Protein AF-A0A6V8P0N3-F1 (afdb_monomer_lite)

Radius of gyration: 27.28 Å; chains: 1; bounding box: 87×33×45 Å

InterPro domains:
  IPR052910 ABC Transporter and Purine-Binding [PTHR43208] (8-91)

Foldseek 3Di:
DDPDPVVVVVVVVVVVVVVVVVVPPDDDDDDDDDDDDDDDDDDDDDPPDPDLQADEDEDDDPDDCPPVDDNVVVVVVVVVVCVVDVSYDYD

pLDDT: mean 80.97, std 15.11, range [46.12, 98.31]

Sequence (91 aa):
MFPSSNRLWQLASLVILIALVAVACVPPVEEVPAPVEPVEPVEPVEPPEPVERKLKAAWIYVGPIGDLGWTHAHNEGRLYVEELFPWLETV

Organism: NCBI:txid2754717

Secondary structure (DSSP, 8-state):
-PPPHHHHHHHHHHHHHHHHHHTT--------PPPPPPPPPPP-PPPPP----PEEE----SS-GGGSSHHHHHHHHHHHHHHH-TTEEE-

Structure (mmCIF, N/CA/C/O backbone):
data_AF-A0A6V8P0N3-F1
#
_entry.id   AF-A0A6V8P0N3-F1
#
loop_
_atom_site.group_PDB
_atom_site.id
_atom_site.type_symbol
_atom_site.label_atom_id
_atom_site.label_alt_id
_atom_site.label_comp_id
_atom_site.label_asym_id
_atom_site.label_entity_id
_atom_site.label_seq_id
_atom_site.pdbx_PDB_ins_code
_atom_site.Cartn_x
_atom_site.Cartn_y
_atom_site.Cartn_z
_atom_site.occupancy
_atom_site.B_iso_or_equiv
_atom_site.auth_seq_id
_atom_site.auth_comp_id
_atom_site.auth_asym_id
_atom_site.auth_atom_id
_atom_site.pdbx_PDB_model_num
ATOM 1 N N . MET A 1 1 ? 51.987 9.782 32.292 1.00 46.12 1 MET A N 1
ATOM 2 C CA . MET A 1 1 ? 51.035 8.668 32.091 1.00 46.12 1 MET A CA 1
ATOM 3 C C . MET A 1 1 ? 50.002 9.131 31.064 1.00 46.12 1 MET A C 1
ATOM 5 O O . MET A 1 1 ? 49.023 9.756 31.443 1.00 46.12 1 MET A O 1
ATOM 9 N N . PHE A 1 2 ? 50.278 8.964 29.767 1.00 49.59 2 PHE A N 1
ATOM 10 C CA . PHE A 1 2 ? 49.371 9.396 28.694 1.00 49.59 2 PHE A CA 1
ATOM 11 C C . PHE A 1 2 ? 48.322 8.295 28.452 1.00 49.59 2 PHE A C 1
ATOM 13 O O . PHE A 1 2 ? 48.722 7.158 28.196 1.00 49.59 2 PHE A O 1
ATOM 20 N N . PRO A 1 3 ? 47.009 8.567 28.575 1.00 54.22 3 PRO A N 1
ATOM 21 C CA . PRO A 1 3 ? 45.986 7.572 28.272 1.00 54.22 3 PRO A CA 1
ATOM 22 C C . PRO A 1 3 ? 46.018 7.252 26.770 1.00 54.22 3 PRO A C 1
ATOM 24 O O . PRO A 1 3 ? 46.117 8.155 25.942 1.00 54.22 3 PRO A O 1
ATOM 27 N N . SER A 1 4 ? 45.978 5.965 26.417 1.00 65.50 4 SER A N 1
ATOM 28 C CA . SER A 1 4 ? 46.020 5.513 25.023 1.00 65.50 4 SER A CA 1
ATOM 29 C C . SER A 1 4 ? 44.855 6.100 24.217 1.00 65.50 4 SER A C 1
ATOM 31 O O . SER A 1 4 ? 43.723 6.164 24.698 1.00 65.50 4 SER A O 1
ATOM 33 N N . SER A 1 5 ? 45.130 6.518 22.979 1.00 66.81 5 SER A N 1
ATOM 34 C CA . SER A 1 5 ? 44.178 7.156 22.049 1.00 66.81 5 SER A CA 1
ATOM 35 C C . SER A 1 5 ? 42.860 6.388 21.883 1.00 66.81 5 SER A C 1
ATOM 37 O O . SER A 1 5 ? 41.808 6.997 21.696 1.00 66.81 5 SER A O 1
ATOM 39 N N . ASN A 1 6 ? 42.893 5.064 22.045 1.00 70.12 6 ASN A N 1
ATOM 40 C CA . ASN A 1 6 ? 41.712 4.206 21.981 1.00 70.12 6 ASN A CA 1
ATOM 41 C C . ASN A 1 6 ? 40.741 4.426 23.147 1.00 70.12 6 ASN A C 1
ATOM 43 O O . ASN A 1 6 ? 39.539 4.298 22.950 1.00 70.12 6 ASN A O 1
ATOM 47 N N . ARG A 1 7 ? 41.219 4.792 24.345 1.00 75.69 7 ARG A N 1
ATOM 48 C CA . ARG A 1 7 ? 40.341 5.062 25.498 1.00 75.69 7 ARG A CA 1
ATOM 49 C C . ARG A 1 7 ? 39.558 6.357 25.318 1.00 75.69 7 ARG A C 1
ATOM 51 O O . ARG A 1 7 ? 38.387 6.406 25.668 1.00 75.69 7 ARG A O 1
ATOM 58 N N . LEU A 1 8 ? 40.181 7.382 24.736 1.00 81.50 8 LEU A N 1
ATOM 59 C CA . LEU A 1 8 ? 39.504 8.642 24.417 1.00 81.50 8 LEU A CA 1
ATOM 60 C C . LEU A 1 8 ? 38.439 8.443 23.333 1.00 81.50 8 LEU A C 1
ATOM 62 O O . LEU A 1 8 ? 37.332 8.952 23.478 1.00 81.50 8 LEU A O 1
ATOM 66 N N . TRP A 1 9 ? 38.731 7.637 22.308 1.00 77.44 9 TRP A N 1
ATOM 67 C CA . TRP A 1 9 ? 37.746 7.254 21.293 1.00 77.44 9 TRP A CA 1
ATOM 68 C C . TRP A 1 9 ? 36.606 6.402 21.860 1.00 77.44 9 TRP A C 1
ATOM 70 O O . TRP A 1 9 ? 35.449 6.666 21.561 1.00 77.44 9 TRP A O 1
ATOM 80 N N . GLN A 1 10 ? 36.903 5.438 22.735 1.00 80.69 10 GLN A N 1
ATOM 81 C CA . GLN A 1 10 ? 35.881 4.628 23.406 1.00 80.69 10 GLN A CA 1
ATOM 82 C C . GLN A 1 10 ? 34.958 5.473 24.290 1.00 80.69 10 GLN A C 1
ATOM 84 O O . GLN A 1 10 ? 33.745 5.280 24.260 1.00 80.69 10 GLN A O 1
ATOM 89 N N . LEU A 1 11 ? 35.510 6.430 25.043 1.00 90.25 11 LEU A N 1
ATOM 90 C CA . LEU A 1 11 ? 34.714 7.356 25.850 1.00 90.25 11 LEU A CA 1
ATOM 91 C C . LEU A 1 11 ? 33.878 8.292 24.967 1.00 90.25 11 LEU A C 1
ATOM 93 O O . LEU A 1 11 ? 32.703 8.491 25.258 1.00 90.25 11 LEU A O 1
ATOM 97 N N . ALA A 1 12 ? 34.436 8.805 23.867 1.00 88.88 12 ALA A N 1
ATOM 98 C CA . ALA A 1 12 ? 33.691 9.630 22.917 1.00 88.88 12 ALA A CA 1
ATOM 99 C C . ALA A 1 12 ? 32.527 8.856 22.270 1.00 88.88 12 ALA A C 1
ATOM 101 O O . ALA A 1 12 ? 31.405 9.356 22.238 1.00 88.88 12 ALA A O 1
ATOM 102 N N . SER A 1 13 ? 32.755 7.613 21.831 1.00 85.25 13 SER A N 1
ATOM 103 C CA . SER A 1 13 ? 31.702 6.744 21.292 1.00 85.25 13 SER A CA 1
ATOM 104 C C . SER A 1 13 ? 30.622 6.419 22.328 1.00 85.25 13 SER A C 1
ATOM 106 O O . SER A 1 13 ? 29.439 6.428 21.996 1.00 85.25 13 SER A O 1
ATOM 108 N N . LEU A 1 14 ? 31.006 6.175 23.585 1.00 89.19 14 LEU A N 1
ATOM 109 C CA . LEU A 1 14 ? 30.059 5.901 24.667 1.00 89.19 14 LEU A CA 1
ATOM 110 C C . LEU A 1 14 ? 29.191 7.130 24.988 1.00 89.19 14 LEU A C 1
ATOM 112 O O . LEU A 1 14 ? 27.984 6.996 25.159 1.00 89.19 14 LEU A O 1
ATOM 116 N N . VAL A 1 15 ? 29.781 8.329 25.014 1.00 88.44 15 VAL A N 1
ATOM 117 C CA . VAL A 1 15 ? 29.051 9.589 25.236 1.00 88.44 15 VAL A CA 1
ATOM 118 C C . VAL A 1 15 ? 28.060 9.865 24.102 1.00 88.44 15 VAL A C 1
ATOM 120 O O . VAL A 1 15 ? 26.926 10.249 24.376 1.00 88.44 15 VAL A O 1
ATOM 123 N N . ILE A 1 16 ? 28.442 9.612 22.845 1.00 87.94 16 ILE A N 1
ATOM 124 C CA . ILE A 1 16 ? 27.548 9.763 21.683 1.00 87.94 16 ILE A CA 1
ATOM 125 C C . ILE A 1 16 ? 26.365 8.786 21.764 1.00 87.94 16 ILE A C 1
ATOM 127 O O . ILE A 1 16 ? 25.225 9.184 21.530 1.00 87.94 16 ILE A O 1
ATOM 131 N N . LEU A 1 17 ? 26.609 7.528 22.145 1.00 84.62 17 LEU A N 1
ATOM 132 C CA . LEU A 1 17 ? 25.544 6.535 22.327 1.00 84.62 17 LEU A CA 1
ATOM 133 C C . LEU A 1 17 ? 24.583 6.912 23.463 1.00 84.62 17 LEU A C 1
ATOM 135 O O . LEU A 1 17 ? 23.372 6.801 23.297 1.00 84.62 17 LEU A O 1
ATOM 139 N N . ILE A 1 18 ? 25.095 7.402 24.594 1.00 82.69 18 ILE A N 1
ATOM 140 C CA . ILE A 1 18 ? 24.259 7.844 25.722 1.00 82.69 18 ILE A CA 1
ATOM 141 C C . ILE A 1 18 ? 23.425 9.075 25.338 1.00 82.69 18 ILE A C 1
ATOM 143 O O . ILE A 1 18 ? 22.244 9.144 25.677 1.00 82.69 18 ILE A O 1
ATOM 147 N N . ALA A 1 19 ? 24.003 10.019 24.590 1.00 80.62 19 ALA A N 1
ATOM 148 C CA . ALA A 1 19 ? 23.283 11.190 24.096 1.00 80.62 19 ALA A CA 1
ATOM 149 C C . ALA A 1 19 ? 22.134 10.810 23.145 1.00 80.62 19 ALA A C 1
ATOM 151 O O . ALA A 1 19 ? 21.055 11.388 23.240 1.00 80.62 19 ALA A O 1
ATOM 152 N N . LEU A 1 20 ? 22.329 9.805 22.283 1.00 78.75 20 LEU A N 1
ATOM 153 C CA . LEU A 1 20 ? 21.276 9.294 21.397 1.00 78.75 20 LEU A CA 1
ATOM 154 C C . LEU A 1 20 ? 20.105 8.666 22.169 1.00 78.75 20 LEU A C 1
ATOM 156 O O . LEU A 1 20 ? 18.954 8.857 21.789 1.00 78.75 20 LEU A O 1
ATOM 160 N N . VAL A 1 21 ? 20.376 7.966 23.274 1.00 75.75 21 VAL A N 1
ATOM 161 C CA . VAL A 1 21 ? 19.325 7.360 24.114 1.00 75.75 21 VAL A CA 1
ATOM 162 C C . VAL A 1 21 ? 18.513 8.423 24.867 1.00 75.75 21 VAL A C 1
ATOM 164 O O . VAL A 1 21 ? 17.309 8.258 25.053 1.00 75.75 21 VAL A O 1
ATOM 167 N N . ALA A 1 22 ? 19.129 9.542 25.258 1.00 64.56 22 ALA A N 1
ATOM 168 C CA . ALA A 1 22 ? 18.461 10.593 26.032 1.00 64.56 22 ALA A CA 1
ATOM 169 C C . ALA A 1 22 ? 17.388 11.381 25.247 1.00 64.56 22 ALA A C 1
ATOM 171 O O . ALA A 1 22 ? 16.522 12.001 25.860 1.00 64.56 22 ALA A O 1
ATOM 172 N N . VAL A 1 23 ? 17.403 11.339 23.909 1.00 65.94 23 VAL A N 1
ATOM 173 C CA . VAL A 1 23 ? 16.422 12.042 23.055 1.00 65.94 23 VAL A CA 1
ATOM 174 C C . VAL A 1 23 ? 15.064 11.318 23.000 1.00 65.94 23 VAL A C 1
ATOM 176 O O . VAL A 1 23 ? 14.059 11.924 22.641 1.00 65.94 23 VAL A O 1
ATOM 179 N N . ALA A 1 24 ? 14.986 10.048 23.416 1.00 59.97 24 ALA A N 1
ATOM 180 C CA . ALA A 1 24 ? 13.772 9.232 23.300 1.00 59.97 24 ALA A CA 1
ATOM 181 C C . ALA A 1 24 ? 12.748 9.397 24.448 1.00 59.97 24 ALA A C 1
ATOM 183 O O . ALA A 1 24 ? 11.683 8.788 24.394 1.00 59.97 24 ALA A O 1
ATOM 184 N N . CYS A 1 25 ? 13.033 10.202 25.479 1.00 68.19 25 CYS A N 1
ATOM 185 C CA . CYS A 1 25 ? 12.199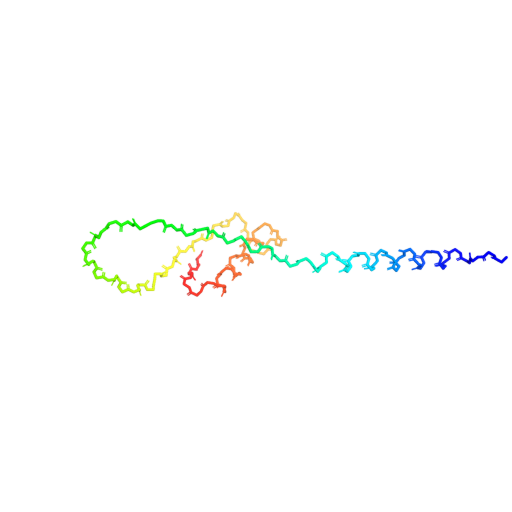 10.297 26.690 1.00 68.19 25 CYS A CA 1
ATOM 186 C C . CYS A 1 25 ? 11.425 11.619 26.830 1.00 68.19 25 CYS A C 1
ATOM 188 O O . CYS A 1 25 ? 11.228 12.097 27.948 1.00 68.19 25 CYS A O 1
ATOM 190 N N . VAL A 1 26 ? 10.976 12.223 25.727 1.00 66.62 26 VAL A N 1
ATOM 191 C CA . VAL A 1 26 ? 10.055 13.370 25.792 1.00 66.62 26 VAL A CA 1
ATOM 192 C C . VA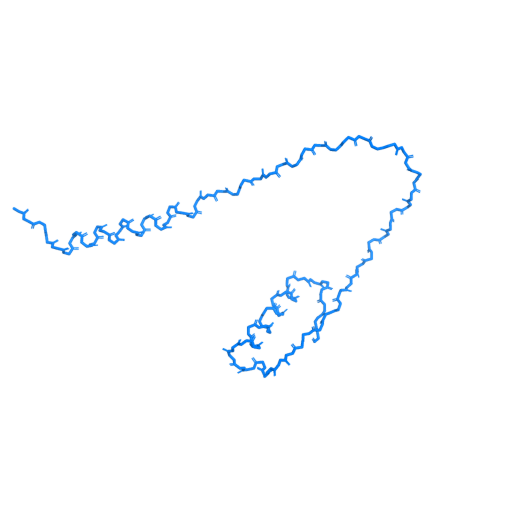L A 1 26 ? 8.615 12.862 25.645 1.00 66.62 26 VAL A C 1
ATOM 194 O O . VAL A 1 26 ? 8.270 12.370 24.570 1.00 66.62 26 VAL A O 1
ATOM 197 N N . PRO A 1 27 ? 7.769 12.930 26.693 1.00 71.94 27 PRO A N 1
ATOM 198 C CA . PRO A 1 27 ? 6.355 12.602 26.563 1.00 71.94 27 PRO A CA 1
ATOM 199 C C . PRO A 1 27 ? 5.619 13.678 25.736 1.00 71.94 27 PRO A C 1
ATOM 201 O O . PRO A 1 27 ? 5.972 14.858 25.829 1.00 71.94 27 PRO A O 1
ATOM 204 N N . PRO A 1 28 ? 4.597 13.304 24.945 1.00 64.69 28 PRO A N 1
ATOM 205 C CA . PRO A 1 28 ? 3.769 14.255 24.207 1.00 64.69 28 PRO A CA 1
ATOM 206 C C . PRO A 1 28 ? 3.058 15.231 25.153 1.00 64.69 28 PRO A C 1
ATOM 208 O O . PRO A 1 28 ? 2.505 14.824 26.173 1.00 64.69 28 PRO A O 1
ATOM 211 N N . VAL A 1 29 ? 3.060 16.516 24.800 1.00 58.94 29 VAL A N 1
ATOM 212 C CA . VAL A 1 29 ? 2.221 17.528 25.450 1.00 58.94 29 VAL A CA 1
ATOM 213 C C . VAL A 1 29 ? 0.805 17.362 24.904 1.00 58.94 29 VAL A C 1
ATOM 215 O O . VAL A 1 29 ? 0.567 17.591 23.720 1.00 58.94 29 VAL A O 1
ATOM 218 N N . GLU A 1 30 ? -0.122 16.933 25.757 1.00 65.88 30 GLU A N 1
ATOM 219 C CA . GLU A 1 30 ? -1.553 16.967 25.464 1.00 65.88 30 GLU A CA 1
ATOM 220 C C . GLU A 1 30 ? -2.028 18.425 25.481 1.00 65.88 30 GLU A C 1
ATOM 222 O O . GLU A 1 30 ? -2.069 19.074 26.528 1.00 65.88 30 GLU A O 1
ATOM 227 N N . GLU A 1 31 ? -2.382 18.959 24.313 1.00 62.53 31 GLU A N 1
ATOM 228 C CA . GLU A 1 31 ? -3.145 20.201 24.230 1.00 62.53 31 GLU A CA 1
ATOM 229 C C . GLU A 1 31 ? -4.609 19.890 24.547 1.00 62.53 31 GLU A C 1
ATOM 231 O O . GLU A 1 31 ? -5.297 19.200 23.798 1.00 62.53 31 GLU A O 1
ATOM 236 N N . VAL A 1 32 ? -5.076 20.394 25.688 1.00 65.19 32 VAL A N 1
ATOM 237 C CA . VAL A 1 32 ? -6.483 20.355 26.092 1.00 65.19 32 VAL A CA 1
ATOM 238 C C . VAL A 1 32 ? -7.186 21.556 25.451 1.00 65.19 32 VAL A C 1
ATOM 240 O O . VAL A 1 32 ? -6.934 22.685 25.882 1.00 65.19 32 VAL A O 1
ATOM 243 N N . PRO A 1 33 ? -8.064 21.388 24.445 1.00 63.72 33 PRO A N 1
ATOM 244 C CA . PRO A 1 33 ? -8.898 22.492 23.998 1.00 63.72 33 PRO A CA 1
ATOM 245 C C . PRO A 1 33 ? -9.978 22.804 25.043 1.00 63.72 33 PRO A C 1
ATOM 247 O O . PRO A 1 33 ? -10.586 21.915 25.641 1.00 63.72 33 PRO A O 1
ATOM 250 N N . ALA A 1 34 ? -10.176 24.102 25.270 1.00 69.38 34 ALA A N 1
ATOM 251 C CA . ALA A 1 34 ? -11.083 24.658 26.264 1.00 69.38 34 ALA A CA 1
ATOM 252 C C . ALA A 1 34 ? -12.576 24.366 25.970 1.00 69.38 34 ALA A C 1
ATOM 254 O O . ALA A 1 34 ? -12.943 24.127 24.817 1.00 69.38 34 ALA A O 1
ATOM 255 N N . PRO A 1 35 ? -13.450 24.422 26.996 1.00 61.62 35 PRO A N 1
ATOM 256 C CA . PRO A 1 35 ? -14.883 24.150 26.860 1.00 61.62 35 PRO A CA 1
ATOM 257 C C . PRO A 1 35 ? -15.616 25.173 25.977 1.00 61.62 35 PRO A C 1
ATOM 259 O O . PRO A 1 35 ? -15.427 26.378 26.123 1.00 61.62 35 PRO A O 1
ATOM 262 N N . VAL A 1 36 ? -16.484 24.676 25.093 1.00 63.84 36 VAL A N 1
ATOM 263 C CA . VAL A 1 36 ? -17.355 25.469 24.209 1.00 63.84 36 VAL A CA 1
ATOM 264 C C . VAL A 1 36 ? -18.635 25.871 24.956 1.00 63.84 36 VAL A C 1
ATOM 266 O O . VAL A 1 36 ? -19.230 25.050 25.655 1.00 63.84 36 VAL A O 1
ATOM 269 N N . GLU A 1 37 ? -19.040 27.135 24.815 1.00 70.56 37 GLU A N 1
ATOM 270 C CA . GLU A 1 37 ? -20.237 27.718 25.439 1.00 70.56 37 GLU A CA 1
ATOM 271 C C . GLU A 1 37 ? -21.561 27.124 24.897 1.00 70.56 37 GLU A C 1
ATOM 273 O O . GLU A 1 37 ? -21.597 26.622 23.770 1.00 70.56 37 GLU A O 1
ATOM 278 N N . PRO A 1 38 ? -22.666 27.162 25.674 1.00 61.84 38 PRO A N 1
ATOM 279 C CA . PRO A 1 38 ? -23.902 26.449 25.344 1.00 61.84 38 PRO A CA 1
ATOM 280 C C . PRO A 1 38 ? -24.672 27.079 24.176 1.00 61.84 38 PRO A C 1
ATOM 282 O O . PRO A 1 38 ? -24.982 28.268 24.192 1.00 61.84 38 PRO A O 1
ATOM 285 N N . VAL A 1 39 ? -25.045 26.251 23.198 1.00 60.84 39 VAL A N 1
ATOM 286 C CA . VAL A 1 39 ? -25.941 26.604 22.087 1.00 60.84 39 VAL A CA 1
ATOM 287 C C . VAL A 1 39 ? -27.384 26.235 22.459 1.00 60.84 39 VAL A C 1
ATOM 289 O O . VAL A 1 39 ? -27.627 25.195 23.071 1.00 60.84 39 VAL A O 1
ATOM 292 N N . GLU A 1 40 ? -28.325 27.115 22.115 1.00 70.44 40 GLU A N 1
ATOM 293 C CA . GLU A 1 40 ? -29.762 27.031 22.411 1.00 70.44 40 GLU A CA 1
ATOM 294 C C . GLU A 1 40 ? -30.449 25.757 21.854 1.00 70.44 40 GLU A C 1
ATOM 296 O O . GLU A 1 40 ? -29.945 25.148 20.907 1.00 70.44 40 GLU A O 1
ATOM 301 N N . PRO A 1 41 ? -31.599 25.323 22.420 1.00 58.12 41 PRO A N 1
ATOM 302 C CA . PRO A 1 41 ? -32.167 23.998 22.161 1.00 58.12 41 PRO A CA 1
ATOM 303 C C . PRO A 1 41 ? -32.700 23.835 20.731 1.00 58.12 41 PRO A C 1
ATOM 305 O O . PRO A 1 41 ? -33.657 24.497 20.333 1.00 58.12 41 PRO A O 1
ATOM 308 N N . VAL A 1 42 ? -32.118 22.893 19.988 1.00 60.03 42 VAL A N 1
ATOM 309 C CA . VAL A 1 42 ? -32.639 22.390 18.710 1.00 60.03 42 VAL A CA 1
ATOM 310 C C . VAL A 1 42 ? -33.413 21.095 18.977 1.00 60.03 42 VAL A C 1
ATOM 312 O O . VAL A 1 42 ? -32.991 20.268 19.785 1.00 60.03 42 VAL A O 1
ATOM 315 N N . GLU A 1 43 ? -34.571 20.958 18.334 1.00 69.69 43 GLU A N 1
ATOM 316 C CA . GLU A 1 43 ? -35.526 19.852 18.479 1.00 69.69 43 GLU A CA 1
ATOM 317 C C . GLU A 1 43 ? -34.875 18.455 18.322 1.00 69.69 43 GLU A C 1
ATOM 319 O O . GLU A 1 43 ? -33.906 18.321 17.568 1.00 69.69 43 GLU A O 1
ATOM 324 N N . PRO A 1 44 ? -35.375 17.392 18.995 1.00 62.44 44 PRO A N 1
ATOM 325 C CA . PRO A 1 44 ? -34.728 16.080 18.982 1.00 62.44 44 PRO A CA 1
ATOM 326 C C . PRO A 1 44 ? -34.798 15.419 17.600 1.00 62.44 44 PRO A C 1
ATOM 328 O O . PRO A 1 44 ? -35.814 14.849 17.209 1.00 62.44 44 PRO A O 1
ATOM 331 N N . VAL A 1 45 ? -33.689 15.473 16.868 1.00 65.31 45 VAL A N 1
ATOM 332 C CA . VAL A 1 45 ? -33.438 14.613 15.712 1.00 65.31 45 VAL A CA 1
ATOM 333 C C . VAL A 1 45 ? -32.998 13.255 16.255 1.00 65.31 45 VAL A C 1
ATOM 335 O O . VAL A 1 45 ? -32.020 13.177 17.000 1.00 65.31 45 VAL A O 1
ATOM 338 N N . GLU A 1 46 ? -33.735 12.193 15.920 1.00 72.12 46 GLU A N 1
ATOM 339 C CA . GLU A 1 46 ? -33.351 10.822 16.269 1.00 72.12 46 GLU A CA 1
ATOM 340 C C . GLU A 1 46 ? -31.908 10.551 15.798 1.00 72.12 46 GLU A C 1
ATOM 342 O O . GLU A 1 46 ? -31.579 10.864 14.647 1.00 72.12 46 GLU A O 1
ATOM 347 N N . PRO A 1 47 ? -31.019 10.015 16.659 1.00 69.31 47 PRO A N 1
ATOM 348 C CA . PRO A 1 47 ? -29.643 9.746 16.269 1.00 69.31 47 PRO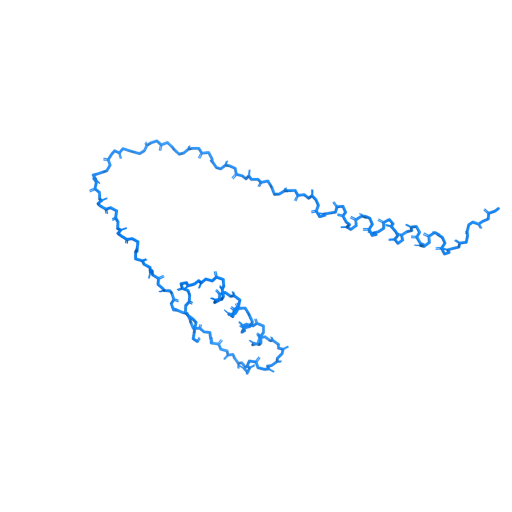 A CA 1
ATOM 349 C C . PRO A 1 47 ? -29.633 8.786 15.076 1.00 69.31 47 PRO A C 1
ATOM 351 O O . PRO A 1 47 ? -30.267 7.731 15.159 1.00 69.31 47 PRO A O 1
ATOM 354 N N . PRO A 1 48 ? -28.932 9.103 13.973 1.00 68.31 48 PRO A N 1
ATOM 355 C CA . PRO A 1 48 ? -28.815 8.157 12.879 1.00 68.31 48 PRO A CA 1
ATOM 356 C C . PRO A 1 48 ? -28.141 6.894 13.412 1.00 68.31 48 PRO A C 1
ATOM 358 O O . PRO A 1 48 ? -27.084 6.976 14.045 1.00 68.31 48 PRO A O 1
ATOM 361 N N . GLU A 1 49 ? -28.741 5.731 13.158 1.00 69.06 49 GLU A N 1
ATOM 362 C CA . GLU A 1 49 ? -28.073 4.466 13.446 1.00 69.06 49 GLU A CA 1
ATOM 363 C C . GLU A 1 49 ? -26.695 4.461 12.765 1.00 69.06 49 GLU A C 1
ATOM 365 O O . GLU A 1 49 ? -26.574 4.928 11.621 1.00 69.06 49 GLU A O 1
ATOM 370 N N . PRO A 1 50 ? -25.634 3.994 13.446 1.00 63.81 50 PRO A N 1
ATOM 371 C CA . PRO A 1 50 ? -24.294 4.004 12.888 1.00 63.81 50 PRO A CA 1
ATOM 372 C C . PRO A 1 50 ? -24.245 3.062 11.683 1.00 63.81 50 PRO A C 1
ATOM 374 O O . PRO A 1 50 ? -24.082 1.853 11.807 1.00 63.81 50 PRO A O 1
ATOM 377 N N . VAL A 1 51 ? -24.397 3.632 10.489 1.00 65.62 51 VAL A N 1
ATOM 378 C CA . VAL A 1 51 ? -24.146 2.925 9.237 1.00 65.62 51 VAL A CA 1
ATOM 379 C C . VAL A 1 51 ? -22.656 2.605 9.212 1.00 65.62 51 VAL A C 1
ATOM 381 O O . VAL A 1 51 ? -21.835 3.523 9.158 1.00 65.62 51 VAL A O 1
ATOM 384 N N . GLU A 1 52 ? -22.296 1.322 9.226 1.00 70.62 52 GLU A N 1
ATOM 385 C CA . GLU A 1 52 ? -20.933 0.865 8.938 1.00 70.62 52 GLU A CA 1
ATOM 386 C C . GLU A 1 52 ? -20.594 1.198 7.474 1.00 70.62 52 GLU A C 1
ATOM 388 O O . GLU A 1 52 ? -20.759 0.397 6.552 1.00 70.62 52 GLU A O 1
ATOM 393 N N . ARG A 1 53 ? -20.188 2.447 7.225 1.00 81.00 53 ARG A N 1
ATOM 394 C CA . ARG A 1 53 ? -19.848 2.939 5.889 1.00 81.00 53 ARG A CA 1
ATOM 395 C C . ARG A 1 53 ? -18.468 2.419 5.514 1.00 81.00 53 ARG A C 1
ATOM 397 O O . ARG A 1 53 ? -17.457 2.990 5.913 1.00 81.00 53 ARG A O 1
ATOM 404 N N . LYS A 1 54 ? -18.434 1.349 4.720 1.00 89.75 54 LYS A N 1
ATOM 405 C CA . LYS A 1 54 ? -17.205 0.911 4.054 1.00 89.75 54 LYS A CA 1
ATOM 406 C C . LYS A 1 54 ? -16.788 1.934 2.995 1.00 89.75 54 LYS A C 1
ATOM 408 O O . LYS A 1 54 ? -17.629 2.406 2.227 1.00 89.75 54 LYS A O 1
ATOM 413 N N . LEU A 1 55 ? -15.501 2.260 2.944 1.00 93.19 55 LEU A N 1
ATOM 414 C CA . LEU A 1 55 ? -14.905 3.123 1.928 1.00 93.19 55 LEU A CA 1
ATOM 415 C C . LEU A 1 55 ? -14.218 2.252 0.874 1.00 93.19 55 LEU A C 1
ATOM 417 O O . LEU A 1 55 ? -13.350 1.459 1.220 1.00 93.19 55 LEU A O 1
ATOM 421 N N . LYS A 1 56 ? -14.569 2.424 -0.406 1.00 95.50 56 LYS A N 1
ATOM 422 C CA . LYS A 1 56 ? -13.844 1.808 -1.529 1.00 95.50 56 LYS A CA 1
ATOM 423 C C . LYS A 1 56 ? -12.855 2.805 -2.124 1.00 95.50 56 LYS A C 1
ATOM 425 O O . LYS A 1 56 ? -13.260 3.911 -2.483 1.00 95.50 56 LYS A O 1
ATOM 430 N N . ALA A 1 57 ? -11.596 2.410 -2.269 1.00 96.56 57 ALA A N 1
ATOM 431 C CA . ALA A 1 57 ? -10.546 3.239 -2.856 1.00 96.56 57 ALA A CA 1
ATOM 432 C C . ALA A 1 57 ? -9.695 2.437 -3.852 1.00 96.56 57 ALA A C 1
ATOM 434 O O . ALA A 1 57 ? -9.385 1.277 -3.613 1.00 96.56 57 ALA A O 1
ATOM 435 N N . ALA A 1 58 ? -9.320 3.057 -4.971 1.00 97.25 58 ALA A N 1
ATOM 436 C CA . ALA A 1 58 ? -8.525 2.417 -6.019 1.00 97.25 58 ALA A CA 1
ATOM 437 C C . ALA A 1 58 ? -7.087 2.948 -6.028 1.00 97.25 58 ALA A C 1
ATOM 439 O O . ALA A 1 58 ? -6.879 4.160 -5.904 1.00 97.25 58 ALA A O 1
ATOM 440 N N . TRP A 1 59 ? -6.108 2.067 -6.239 1.00 96.50 59 TRP A N 1
ATOM 441 C CA . TRP A 1 59 ? -4.707 2.447 -6.426 1.00 96.50 59 TRP A CA 1
ATOM 442 C C . TRP A 1 59 ? -4.306 2.313 -7.890 1.00 96.50 59 TRP A C 1
ATOM 444 O O . TRP A 1 59 ? -4.239 1.224 -8.451 1.00 96.50 59 TRP A O 1
ATOM 454 N N . ILE A 1 60 ? -3.996 3.449 -8.513 1.00 96.94 60 ILE A N 1
ATOM 455 C CA . ILE A 1 60 ? -3.529 3.487 -9.899 1.00 96.94 60 ILE A CA 1
ATOM 456 C C . ILE A 1 60 ? -2.005 3.542 -9.910 1.00 96.94 60 ILE A C 1
ATOM 458 O O . ILE A 1 60 ? -1.395 4.489 -9.411 1.00 96.94 60 ILE A O 1
ATOM 462 N N . TYR A 1 61 ? -1.396 2.528 -10.517 1.00 97.31 61 TYR A N 1
ATOM 463 C CA . TYR A 1 61 ? 0.049 2.391 -10.629 1.00 97.31 61 TYR A CA 1
ATOM 464 C C . TYR A 1 61 ? 0.553 2.798 -12.014 1.00 97.31 61 TYR A C 1
ATOM 466 O O . TYR A 1 61 ? -0.080 2.519 -13.030 1.00 97.31 61 TYR A O 1
ATOM 474 N N . VAL A 1 62 ? 1.719 3.448 -12.049 1.00 96.69 62 VAL A N 1
ATOM 475 C CA . VAL A 1 62 ? 2.395 3.838 -13.300 1.00 96.69 62 VAL A CA 1
ATOM 476 C C . VAL A 1 62 ? 3.335 2.729 -13.796 1.00 96.69 62 VAL A C 1
ATOM 478 O O . VAL A 1 62 ? 3.562 2.609 -14.997 1.00 96.69 62 VAL A O 1
ATOM 481 N N . GLY A 1 63 ? 3.870 1.908 -12.885 1.00 96.00 63 GLY A N 1
ATOM 482 C CA . GLY A 1 63 ? 4.760 0.782 -13.176 1.00 96.00 63 GLY A CA 1
ATOM 483 C C . GLY A 1 63 ? 4.248 -0.548 -12.608 1.00 96.00 63 GLY A C 1
ATOM 484 O O . GLY A 1 63 ? 3.147 -0.612 -12.060 1.00 96.00 63 GLY A O 1
ATOM 485 N N . PRO A 1 64 ? 5.022 -1.637 -12.745 1.00 97.12 64 PRO A N 1
ATOM 486 C CA . PRO A 1 64 ? 4.711 -2.904 -12.092 1.00 97.12 64 PRO A CA 1
ATOM 487 C C . PRO A 1 64 ? 4.986 -2.827 -10.582 1.00 97.12 64 PRO A C 1
ATOM 489 O O . PRO A 1 64 ? 5.971 -2.233 -10.158 1.00 97.12 64 PRO A O 1
ATOM 492 N N . ILE A 1 65 ? 4.173 -3.504 -9.762 1.00 97.12 65 ILE A N 1
ATOM 493 C CA . ILE A 1 65 ? 4.345 -3.554 -8.291 1.00 97.12 65 ILE A CA 1
ATOM 494 C C . ILE A 1 65 ? 5.725 -4.110 -7.881 1.00 97.12 65 ILE A C 1
ATOM 496 O O . ILE A 1 65 ? 6.260 -3.747 -6.840 1.00 97.12 65 ILE A O 1
ATOM 500 N N . GLY A 1 66 ? 6.324 -4.971 -8.709 1.00 96.12 66 GLY A N 1
ATOM 501 C CA . GLY A 1 66 ? 7.657 -5.541 -8.489 1.00 96.12 66 GLY A CA 1
ATOM 502 C C . GLY A 1 66 ? 8.831 -4.633 -8.881 1.00 96.12 66 GLY A C 1
ATOM 503 O O . GLY A 1 66 ? 9.932 -5.146 -9.053 1.00 96.12 66 GLY A O 1
ATOM 504 N N . ASP A 1 67 ? 8.623 -3.324 -9.069 1.00 95.94 67 ASP A N 1
ATOM 505 C CA . ASP A 1 67 ? 9.683 -2.381 -9.461 1.00 95.94 67 ASP A CA 1
ATOM 506 C C . ASP A 1 67 ? 10.722 -2.096 -8.359 1.00 95.94 67 ASP A C 1
ATOM 508 O O . ASP A 1 67 ? 11.735 -1.456 -8.638 1.00 95.94 67 ASP A O 1
ATOM 512 N N . LEU A 1 68 ? 10.485 -2.571 -7.126 1.00 95.19 68 LEU A N 1
ATOM 513 C CA . LEU A 1 68 ? 11.298 -2.300 -5.928 1.00 95.19 68 LEU A CA 1
ATOM 514 C C . LEU A 1 68 ? 11.580 -0.800 -5.716 1.00 95.19 68 LEU A C 1
ATOM 516 O O . LEU A 1 68 ? 12.591 -0.419 -5.125 1.00 95.19 68 LEU A O 1
ATOM 520 N N . GLY A 1 69 ? 10.686 0.051 -6.218 1.00 96.00 69 GLY A N 1
ATOM 521 C CA . GLY A 1 69 ? 10.819 1.496 -6.218 1.00 96.00 69 GLY A CA 1
ATOM 522 C C . GLY A 1 69 ? 9.505 2.168 -5.844 1.00 96.00 69 GLY A C 1
ATOM 523 O O . GLY A 1 69 ? 8.897 1.850 -4.822 1.00 96.00 69 GLY A O 1
ATOM 524 N N . TRP A 1 70 ? 9.086 3.137 -6.662 1.00 96.38 70 TRP A N 1
ATOM 525 C CA . TRP A 1 70 ? 7.913 3.966 -6.383 1.00 96.38 70 TRP A CA 1
ATOM 526 C C . TRP A 1 70 ? 6.623 3.146 -6.329 1.00 96.38 70 TRP A C 1
ATOM 528 O O . TRP A 1 70 ? 5.858 3.271 -5.373 1.00 96.38 70 TRP A O 1
ATOM 538 N N . THR A 1 71 ? 6.380 2.283 -7.319 1.00 98.06 71 THR A N 1
ATOM 539 C CA . THR A 1 71 ? 5.140 1.498 -7.358 1.00 98.06 71 THR A CA 1
ATOM 540 C C . THR A 1 71 ? 5.094 0.505 -6.206 1.00 98.06 71 THR A C 1
ATOM 542 O O . THR A 1 71 ? 4.060 0.379 -5.549 1.00 98.06 71 THR A O 1
ATOM 545 N N . HIS A 1 72 ? 6.218 -0.154 -5.923 1.00 97.75 72 HIS A N 1
ATOM 546 C CA . HIS A 1 72 ? 6.344 -1.067 -4.798 1.00 97.75 72 HIS A CA 1
ATOM 547 C C . HIS A 1 72 ? 6.018 -0.371 -3.471 1.00 97.75 72 HIS A C 1
ATOM 549 O O . HIS A 1 72 ? 5.123 -0.812 -2.757 1.00 97.75 72 HIS A O 1
ATOM 555 N N . ALA A 1 73 ? 6.653 0.770 -3.183 1.00 98.00 73 ALA A N 1
ATOM 556 C CA . ALA A 1 73 ? 6.402 1.524 -1.955 1.00 98.00 73 ALA A CA 1
ATOM 557 C C . ALA A 1 73 ? 4.935 1.980 -1.827 1.00 98.00 73 ALA A C 1
ATOM 559 O O . ALA A 1 73 ? 4.357 1.920 -0.742 1.00 98.00 73 ALA A O 1
ATOM 560 N N . HIS A 1 74 ? 4.301 2.384 -2.933 1.00 98.06 74 HIS A N 1
ATOM 561 C CA . HIS A 1 74 ? 2.876 2.720 -2.947 1.00 98.06 74 HIS A CA 1
ATOM 562 C C . HIS A 1 74 ? 1.973 1.511 -2.664 1.00 98.06 74 HIS A C 1
ATOM 564 O O . HIS A 1 74 ? 0.934 1.668 -2.021 1.00 98.06 74 HIS A O 1
ATOM 570 N N . ASN A 1 75 ? 2.341 0.314 -3.130 1.00 98.00 75 ASN A N 1
ATOM 571 C CA . ASN A 1 75 ? 1.619 -0.914 -2.806 1.00 98.00 75 ASN A CA 1
ATOM 572 C C . ASN A 1 75 ? 1.782 -1.307 -1.332 1.00 98.00 75 ASN A C 1
ATOM 574 O O . ASN A 1 75 ? 0.785 -1.626 -0.694 1.00 98.00 75 ASN A O 1
ATOM 578 N N . GLU A 1 76 ? 2.990 -1.225 -0.774 1.00 98.06 76 GLU A N 1
ATOM 579 C CA . GLU A 1 76 ? 3.207 -1.494 0.655 1.00 98.06 76 GLU A CA 1
ATOM 580 C C . GLU A 1 76 ? 2.392 -0.530 1.532 1.00 98.06 76 GLU A C 1
ATOM 582 O O . GLU A 1 76 ? 1.734 -0.948 2.483 1.00 98.06 76 GLU A O 1
ATOM 587 N N . GLY A 1 77 ? 2.340 0.754 1.157 1.00 97.88 77 GLY A N 1
ATOM 588 C CA . GLY A 1 77 ? 1.483 1.737 1.821 1.00 97.88 77 GLY A CA 1
ATOM 589 C C . GLY A 1 77 ? -0.013 1.408 1.723 1.00 97.88 77 GLY A C 1
ATOM 590 O O . GLY A 1 77 ? -0.726 1.561 2.712 1.00 97.88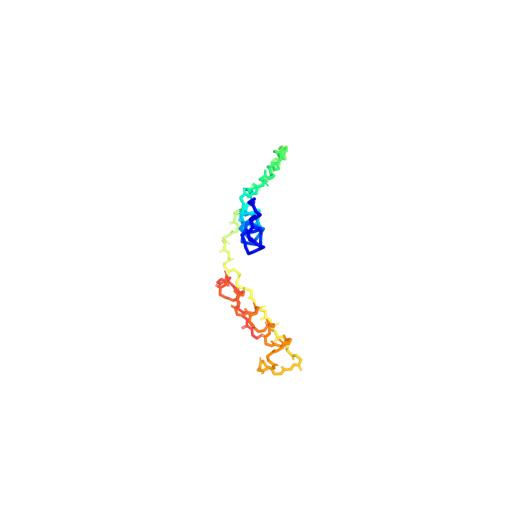 77 GLY A O 1
ATOM 591 N N . ARG A 1 78 ? -0.488 0.925 0.562 1.00 98.31 78 ARG A N 1
ATOM 592 C CA . ARG A 1 78 ? -1.876 0.455 0.379 1.00 98.31 78 ARG A CA 1
ATOM 593 C C . ARG A 1 78 ? -2.203 -0.696 1.329 1.00 98.31 78 ARG A C 1
ATOM 595 O O . ARG A 1 78 ? -3.220 -0.640 2.010 1.00 98.31 78 ARG A O 1
ATOM 602 N N . LEU A 1 79 ? -1.339 -1.710 1.381 1.00 97.44 79 LEU A N 1
ATOM 603 C CA . LEU A 1 79 ? -1.523 -2.878 2.245 1.00 97.44 79 LEU A CA 1
ATOM 604 C C . LEU A 1 79 ? -1.545 -2.482 3.726 1.00 97.44 79 LEU A C 1
ATOM 606 O O . LEU A 1 79 ? -2.398 -2.950 4.473 1.00 97.44 79 LEU A O 1
ATOM 610 N N . TYR A 1 80 ? -0.667 -1.559 4.127 1.00 98.19 80 TYR A N 1
ATOM 611 C CA . TYR A 1 80 ? -0.621 -1.058 5.498 1.00 98.19 80 TYR A CA 1
ATOM 612 C C . TYR A 1 80 ? -1.936 -0.388 5.930 1.00 98.19 80 TYR A C 1
ATOM 614 O O . TYR A 1 80 ? -2.445 -0.663 7.015 1.00 98.19 80 TYR A O 1
ATOM 622 N N . VAL A 1 81 ? 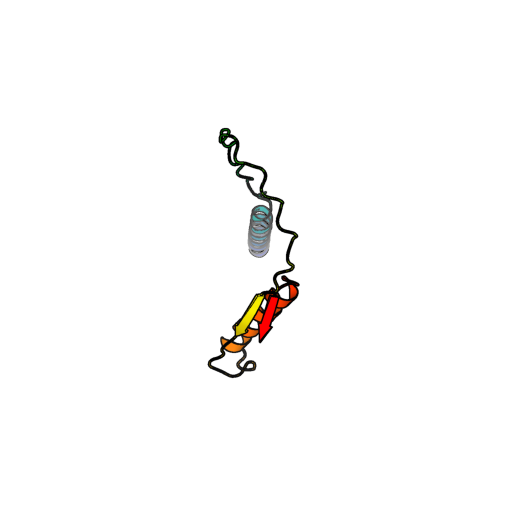-2.515 0.480 5.090 1.00 97.25 81 VAL A N 1
ATOM 623 C CA . VAL A 1 81 ? -3.786 1.144 5.434 1.00 97.25 81 VAL A CA 1
ATOM 624 C C . VAL A 1 81 ? -4.983 0.197 5.353 1.00 97.25 81 VAL A C 1
ATOM 626 O O . VAL A 1 81 ? -5.919 0.345 6.132 1.00 97.25 81 VAL A O 1
ATOM 629 N N . GLU A 1 82 ? -4.956 -0.783 4.450 1.00 96.31 82 GLU A N 1
ATOM 630 C CA . GLU A 1 82 ? -5.981 -1.829 4.357 1.00 96.31 82 GLU A CA 1
ATOM 631 C C . GLU A 1 82 ? -6.010 -2.706 5.619 1.00 96.31 82 GLU A C 1
ATOM 633 O O . GLU A 1 82 ? -7.085 -3.028 6.119 1.00 96.31 82 GLU A O 1
ATOM 638 N N . GLU A 1 83 ? -4.846 -3.021 6.193 1.00 96.75 83 GLU A N 1
ATOM 639 C CA . GLU A 1 83 ? -4.754 -3.726 7.477 1.00 96.75 83 GLU A CA 1
ATOM 640 C C . GLU A 1 83 ? -5.223 -2.855 8.654 1.00 96.75 83 GLU A C 1
ATOM 642 O O . GLU A 1 83 ? -5.918 -3.330 9.555 1.00 96.75 83 GLU A O 1
ATOM 647 N N . LEU A 1 84 ? -4.864 -1.569 8.648 1.00 97.31 84 LEU A N 1
ATOM 648 C CA . LEU A 1 84 ? -5.163 -0.651 9.748 1.00 97.31 84 LEU A CA 1
ATOM 649 C C . LEU A 1 84 ? -6.649 -0.271 9.835 1.00 97.31 84 LEU A C 1
ATOM 651 O O . LEU A 1 84 ? -7.150 0.012 10.927 1.00 97.31 84 LEU A O 1
ATOM 655 N N . PHE A 1 85 ? -7.353 -0.235 8.702 1.00 95.69 85 PHE A N 1
ATOM 656 C CA . PHE A 1 85 ? -8.727 0.252 8.615 1.00 95.69 85 PHE A CA 1
ATOM 657 C C . PHE A 1 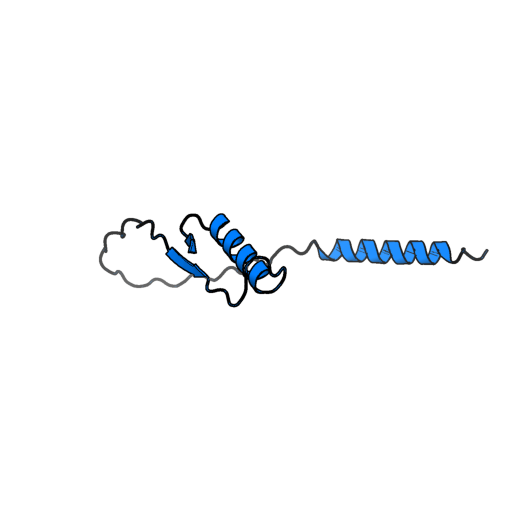85 ? -9.683 -0.852 8.137 1.00 95.69 85 PHE A C 1
ATOM 659 O O . PHE A 1 85 ? -9.879 -1.012 6.936 1.00 95.69 85 PHE A O 1
ATOM 666 N N . PRO A 1 86 ? -10.395 -1.544 9.050 1.00 93.19 86 PRO A N 1
ATOM 667 C CA . PRO A 1 86 ? -11.325 -2.629 8.697 1.00 93.19 86 PRO A CA 1
ATOM 668 C C . PRO A 1 86 ? -12.493 -2.218 7.786 1.00 93.19 86 PRO A C 1
ATOM 670 O O . PRO A 1 86 ? -13.187 -3.060 7.218 1.00 93.19 86 PRO A O 1
ATOM 673 N N . TRP A 1 87 ? -12.754 -0.915 7.690 1.00 93.62 87 TRP A N 1
ATOM 674 C CA . TRP A 1 87 ? -13.784 -0.328 6.840 1.00 93.62 87 TRP A CA 1
ATOM 675 C C . TRP A 1 87 ? -13.261 0.077 5.452 1.00 93.62 87 TRP A C 1
ATOM 677 O O . TRP A 1 87 ? -14.066 0.482 4.614 1.00 93.62 87 TRP A O 1
ATOM 687 N N . LEU A 1 88 ? -11.953 -0.014 5.190 1.00 95.50 88 LEU A N 1
ATOM 688 C CA . LEU A 1 88 ? -11.342 0.307 3.902 1.00 95.50 88 LEU A CA 1
ATOM 689 C C . LEU A 1 88 ? -11.275 -0.944 3.017 1.00 95.50 88 LEU A C 1
ATOM 691 O O . LEU A 1 88 ? -10.725 -1.967 3.403 1.00 95.50 88 LEU A O 1
ATOM 695 N N . GLU A 1 89 ? -11.815 -0.843 1.808 1.00 94.94 89 GLU A N 1
ATOM 696 C CA . GLU A 1 89 ? -11.676 -1.840 0.750 1.00 94.94 89 GLU A CA 1
ATOM 697 C C . GLU A 1 89 ? -10.841 -1.228 -0.377 1.00 94.94 89 GLU A C 1
ATOM 699 O O . GLU A 1 89 ? -11.221 -0.192 -0.939 1.00 94.94 89 GLU A O 1
ATOM 704 N N . THR A 1 90 ? -9.709 -1.851 -0.707 1.00 96.69 90 THR A N 1
ATOM 705 C CA . THR A 1 90 ? -8.829 -1.362 -1.773 1.00 96.69 90 THR A CA 1
ATOM 706 C C . THR A 1 90 ? -8.931 -2.214 -3.041 1.00 96.69 90 THR A C 1
ATOM 708 O O . THR A 1 90 ? -9.200 -3.414 -2.970 1.00 96.69 90 THR A O 1
ATOM 711 N N . VAL A 1 91 ? -8.757 -1.586 -4.211 1.00 89.75 91 VAL A N 1
ATOM 712 C CA . VAL A 1 91 ? -8.749 -2.240 -5.538 1.00 89.75 91 VAL A CA 1
ATOM 713 C C . VAL A 1 91 ? -7.605 -1.768 -6.422 1.00 89.75 91 VAL A C 1
ATOM 715 O O . VAL A 1 91 ? -7.160 -0.604 -6.259 1.00 89.75 91 VAL A O 1
#